Protein AF-A0A257NHR5-F1 (afdb_monomer_lite)

pLDDT: mean 89.94, std 12.74, range [43.88, 97.0]

Structure (mmCIF, N/CA/C/O backbone):
data_AF-A0A257NHR5-F1
#
_entry.id   AF-A0A257NHR5-F1
#
loop_
_atom_site.group_PDB
_atom_site.id
_atom_site.type_symbol
_atom_site.label_atom_id
_atom_site.label_alt_id
_atom_site.label_comp_id
_atom_site.label_asym_id
_atom_site.label_entity_id
_atom_site.label_seq_id
_atom_site.pdbx_PDB_ins_code
_atom_site.Cartn_x
_atom_site.Cartn_y
_atom_site.Cartn_z
_atom_site.occupancy
_atom_site.B_iso_or_equiv
_atom_site.auth_seq_id
_atom_site.auth_comp_id
_atom_site.auth_asym_id
_atom_site.auth_atom_id
_atom_site.pdbx_PDB_model_num
ATOM 1 N N . VAL A 1 1 ? 6.230 -4.484 -8.030 1.00 94.50 1 VAL A N 1
ATOM 2 C CA . VAL A 1 1 ? 5.303 -4.608 -6.892 1.00 94.50 1 VAL A CA 1
ATOM 3 C C . VAL A 1 1 ? 3.936 -4.887 -7.478 1.00 94.50 1 VAL A C 1
ATOM 5 O O . VAL A 1 1 ? 3.592 -4.261 -8.472 1.00 94.50 1 VAL A O 1
ATOM 8 N N . MET A 1 2 ? 3.251 -5.907 -6.977 1.00 94.88 2 MET A N 1
ATOM 9 C CA . MET A 1 2 ? 1.964 -6.347 -7.519 1.00 94.88 2 MET A CA 1
ATOM 10 C C . MET A 1 2 ? 0.877 -6.163 -6.472 1.00 94.88 2 MET A C 1
ATOM 12 O O . MET A 1 2 ? 1.208 -6.076 -5.291 1.00 94.88 2 MET A O 1
ATOM 16 N N . ALA A 1 3 ? -0.377 -6.165 -6.924 1.00 94.50 3 ALA A N 1
ATOM 17 C CA . ALA A 1 3 ? -1.559 -5.977 -6.089 1.00 94.50 3 ALA A CA 1
ATOM 18 C C . ALA A 1 3 ? -1.530 -4.654 -5.301 1.00 94.50 3 ALA A C 1
ATOM 20 O O . ALA A 1 3 ? -1.821 -4.619 -4.110 1.00 94.50 3 ALA A O 1
ATOM 21 N N . CYS A 1 4 ? -1.109 -3.564 -5.952 1.00 95.50 4 CYS A N 1
ATOM 22 C CA . CYS A 1 4 ? -1.182 -2.217 -5.379 1.00 95.50 4 CYS A CA 1
ATOM 23 C C . CYS A 1 4 ? -2.578 -1.627 -5.619 1.00 95.50 4 CYS A C 1
ATOM 25 O O . CYS A 1 4 ? -2.729 -0.612 -6.297 1.00 95.50 4 CYS A O 1
ATOM 27 N N . ASP A 1 5 ? -3.584 -2.334 -5.123 1.00 96.19 5 ASP A N 1
ATOM 28 C CA . ASP A 1 5 ? -4.997 -2.001 -5.241 1.00 96.19 5 ASP A CA 1
ATOM 29 C C . ASP A 1 5 ? -5.483 -1.236 -4.006 1.00 96.19 5 ASP A C 1
ATOM 31 O O . ASP A 1 5 ? -4.873 -1.314 -2.932 1.00 96.19 5 ASP A O 1
ATOM 35 N N . ASP A 1 6 ? -6.591 -0.522 -4.176 1.00 93.81 6 ASP A N 1
ATOM 36 C CA . ASP A 1 6 ? -7.398 -0.001 -3.078 1.00 93.81 6 ASP A CA 1
ATOM 37 C C . ASP A 1 6 ? -7.781 -1.135 -2.111 1.00 93.81 6 ASP A C 1
ATOM 39 O O . ASP A 1 6 ? -7.869 -2.300 -2.508 1.00 93.81 6 ASP A O 1
ATOM 43 N N . GLU A 1 7 ? -7.925 -0.809 -0.827 1.00 94.06 7 GLU A N 1
ATOM 44 C CA . GLU A 1 7 ? -8.158 -1.748 0.290 1.00 94.06 7 GLU A CA 1
ATOM 45 C C . GLU A 1 7 ? -7.047 -2.800 0.550 1.00 94.06 7 GLU A C 1
ATOM 47 O O . GLU A 1 7 ? -7.030 -3.438 1.612 1.00 94.06 7 GLU A O 1
ATOM 52 N N . VAL A 1 8 ? -6.097 -2.995 -0.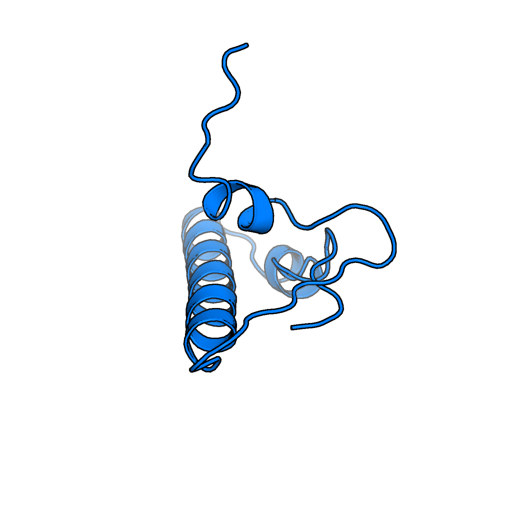376 1.00 94.94 8 VAL A N 1
ATOM 53 C CA . VAL A 1 8 ? -4.936 -3.889 -0.206 1.00 94.94 8 VAL A CA 1
ATOM 54 C C . VAL A 1 8 ? -3.760 -3.134 0.405 1.00 94.94 8 VAL A C 1
ATOM 56 O O . VAL A 1 8 ? -3.163 -3.608 1.374 1.00 94.94 8 VAL A O 1
ATOM 59 N N . ILE A 1 9 ? -3.425 -1.970 -0.155 1.00 93.75 9 ILE A N 1
ATOM 60 C CA . ILE A 1 9 ? -2.449 -1.027 0.398 1.00 93.75 9 ILE A CA 1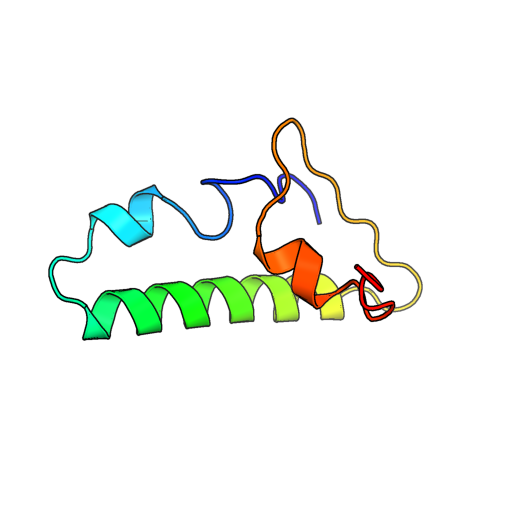
ATOM 61 C C . ILE A 1 9 ? -3.064 0.373 0.262 1.00 93.75 9 ILE A C 1
ATOM 63 O O . ILE A 1 9 ? -3.214 0.829 -0.867 1.00 93.75 9 ILE A O 1
ATOM 67 N N . PRO A 1 10 ? -3.383 1.077 1.356 1.00 95.12 10 PRO A N 1
ATOM 68 C CA . PRO A 1 10 ? -3.319 0.606 2.739 1.00 95.12 10 PRO A CA 1
ATOM 69 C C . PRO A 1 10 ? -4.291 -0.557 2.998 1.00 95.12 10 PRO A C 1
ATOM 71 O O . PRO A 1 10 ? -5.339 -0.668 2.368 1.00 95.12 10 PRO A O 1
ATOM 74 N N . SER A 1 11 ? -3.928 -1.460 3.9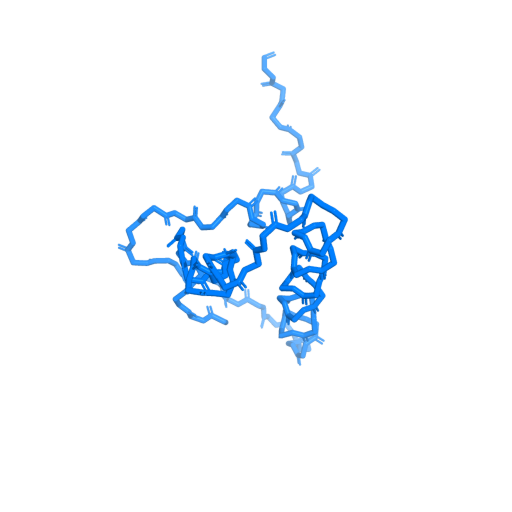12 1.00 95.31 11 SER A N 1
ATOM 75 C CA . SER A 1 11 ? -4.741 -2.644 4.194 1.00 95.31 11 SER A CA 1
ATOM 76 C C . SER A 1 11 ? -6.007 -2.279 4.968 1.00 95.31 11 SER A C 1
ATOM 78 O O . SER A 1 11 ? -5.933 -1.919 6.147 1.00 95.31 11 SER A O 1
ATOM 80 N N . GLN A 1 12 ? -7.170 -2.488 4.350 1.00 95.44 12 GLN A N 1
ATOM 81 C CA . GLN A 1 12 ? -8.474 -2.268 4.980 1.00 95.44 12 GLN A CA 1
ATOM 82 C C . GLN A 1 12 ? -8.625 -3.082 6.271 1.00 95.44 12 GLN A C 1
ATOM 84 O O . GLN A 1 12 ? -9.068 -2.567 7.294 1.00 95.44 12 GLN A O 1
ATOM 89 N N . GLN A 1 13 ? -8.151 -4.332 6.273 1.00 94.69 13 GLN A N 1
ATOM 90 C CA . GLN A 1 13 ? -8.177 -5.178 7.467 1.00 94.69 13 GLN A CA 1
ATOM 91 C C . GLN A 1 13 ? -7.409 -4.551 8.640 1.00 94.69 13 GLN A C 1
ATOM 93 O O . GLN A 1 13 ? -7.835 -4.680 9.783 1.00 94.69 13 GLN A O 1
ATOM 98 N N . ARG A 1 14 ? -6.268 -3.894 8.390 1.00 93.19 14 ARG A N 1
ATOM 99 C CA . ARG A 1 14 ? -5.495 -3.240 9.457 1.00 93.19 14 ARG A CA 1
ATOM 100 C C . ARG A 1 14 ? -6.163 -1.955 9.927 1.00 93.19 14 ARG A C 1
ATOM 102 O O . ARG A 1 14 ? -6.177 -1.712 11.130 1.00 93.19 14 ARG A O 1
ATOM 109 N N . ILE A 1 15 ? -6.748 -1.187 9.013 1.00 93.31 15 ILE A N 1
ATOM 110 C CA . ILE A 1 15 ? -7.521 0.020 9.333 1.00 93.31 15 ILE A CA 1
ATOM 111 C C . ILE A 1 15 ? -8.695 -0.334 10.260 1.00 93.31 15 ILE A C 1
ATOM 113 O O . ILE A 1 15 ? -8.863 0.283 11.305 1.00 93.31 15 ILE A O 1
ATOM 117 N N . GLU A 1 16 ? -9.446 -1.393 9.950 1.00 93.56 16 GLU A N 1
ATOM 118 C CA . GLU A 1 16 ? -10.610 -1.824 10.743 1.00 93.56 16 GLU A CA 1
ATOM 119 C C . GLU A 1 16 ? -10.269 -2.343 12.147 1.00 93.56 16 GLU A C 1
ATOM 121 O O . GLU A 1 16 ? -11.138 -2.397 13.017 1.00 93.56 16 GLU A O 1
ATOM 126 N N . THR A 1 17 ? -9.017 -2.745 12.391 1.00 92.69 17 THR A N 1
ATOM 127 C CA . THR A 1 17 ? -8.587 -3.201 13.726 1.00 92.69 17 THR A CA 1
ATOM 128 C C . THR A 1 17 ? -8.323 -2.062 14.704 1.00 92.69 17 THR A C 1
ATOM 130 O O . THR A 1 17 ? -8.149 -2.318 15.896 1.00 92.69 17 THR A O 1
ATOM 133 N N . VAL A 1 18 ? -8.295 -0.824 14.216 1.00 93.25 18 VAL A N 1
ATOM 134 C CA . VAL A 1 18 ? -7.976 0.363 14.999 1.00 93.25 18 VAL A CA 1
ATOM 135 C C . VAL A 1 18 ? -9.252 1.126 15.349 1.00 93.25 18 VAL A C 1
ATOM 137 O O . VAL A 1 18 ? -10.137 1.291 14.514 1.00 93.25 18 VAL A O 1
ATOM 140 N N . THR A 1 19 ? -9.354 1.596 16.594 1.00 88.12 19 THR A N 1
ATOM 141 C CA . THR A 1 19 ? -10.537 2.323 17.089 1.00 88.12 19 THR A CA 1
ATOM 142 C C . THR A 1 19 ? -10.322 3.820 17.267 1.00 88.12 19 THR A C 1
ATOM 144 O O . THR A 1 19 ? -11.306 4.552 17.364 1.00 88.12 19 THR A O 1
ATOM 147 N N . ASP A 1 20 ? -9.066 4.268 17.311 1.00 91.25 20 ASP A N 1
ATOM 148 C CA . ASP A 1 20 ? -8.698 5.631 17.682 1.00 91.25 20 ASP A CA 1
ATOM 149 C C . ASP A 1 20 ? -7.965 6.319 16.518 1.00 91.25 20 ASP A C 1
ATOM 151 O O . ASP A 1 20 ? -7.083 5.735 15.890 1.00 91.25 20 ASP A O 1
ATOM 155 N N . ASP A 1 21 ? -8.294 7.586 16.249 1.00 86.50 21 ASP A N 1
ATOM 156 C CA . ASP A 1 21 ? -7.788 8.326 15.078 1.00 86.50 21 ASP A CA 1
ATOM 157 C C . ASP A 1 21 ? -6.256 8.465 15.041 1.00 86.50 21 ASP A C 1
ATOM 159 O O . ASP A 1 21 ? -5.658 8.504 13.968 1.00 86.50 21 ASP A O 1
ATOM 163 N N . ALA A 1 22 ? -5.605 8.530 16.208 1.00 87.69 22 ALA A N 1
ATOM 164 C CA . ALA A 1 22 ? -4.146 8.610 16.292 1.00 87.69 22 ALA A CA 1
ATOM 165 C C 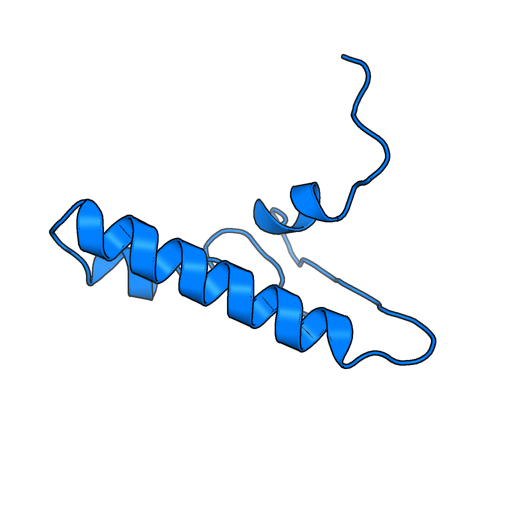. ALA A 1 22 ? -3.473 7.324 15.787 1.00 87.69 22 ALA A C 1
ATOM 167 O O . ALA A 1 22 ? -2.497 7.381 15.044 1.00 87.69 22 ALA A O 1
ATOM 168 N N . ASP A 1 23 ? -4.038 6.172 16.141 1.00 91.19 23 ASP A N 1
ATOM 169 C CA . ASP A 1 23 ? -3.534 4.871 15.710 1.00 91.19 23 ASP A CA 1
ATOM 170 C C . ASP A 1 23 ? -3.847 4.622 14.218 1.00 91.19 23 ASP A C 1
ATOM 172 O O . ASP A 1 23 ? -3.134 3.868 13.551 1.00 91.19 23 ASP A O 1
ATOM 176 N N . LEU A 1 24 ? -4.900 5.253 13.672 1.00 93.44 24 LEU A N 1
ATOM 177 C CA . LEU A 1 24 ? -5.242 5.161 12.247 1.00 93.44 24 LEU A CA 1
ATOM 178 C C . LEU A 1 24 ? -4.160 5.801 11.378 1.00 93.44 24 LEU A C 1
ATOM 180 O O . LEU A 1 24 ? -3.706 5.174 10.419 1.00 93.44 24 LEU A O 1
ATOM 184 N N . GLU A 1 25 ? -3.720 7.007 11.739 1.00 93.50 25 GLU A N 1
ATOM 185 C CA . GLU A 1 25 ? -2.630 7.702 11.048 1.00 93.50 25 GLU A CA 1
ATOM 186 C C . GLU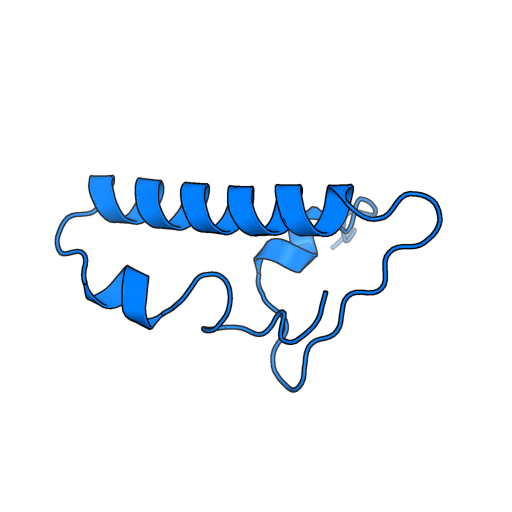 A 1 25 ? -1.337 6.873 11.089 1.00 93.50 25 GLU A C 1
ATOM 188 O O . GLU A 1 25 ? -0.680 6.684 10.066 1.00 93.50 25 GLU A O 1
ATOM 193 N N . ASP A 1 26 ? -1.012 6.284 12.243 1.00 94.38 26 ASP A N 1
ATOM 194 C CA . ASP A 1 26 ? 0.178 5.444 12.401 1.00 94.38 26 ASP A CA 1
ATOM 195 C C . ASP A 1 26 ? 0.136 4.188 11.509 1.00 94.38 26 ASP A C 1
ATOM 197 O O . ASP A 1 26 ? 1.154 3.790 10.921 1.00 94.38 26 ASP A O 1
ATOM 201 N N . VAL A 1 27 ? -1.032 3.545 11.372 1.00 95.38 27 VAL A N 1
ATOM 202 C CA . VAL A 1 27 ? -1.219 2.420 10.440 1.00 95.38 27 VAL A CA 1
ATOM 203 C C . VAL A 1 27 ? -1.033 2.877 8.999 1.00 95.38 27 VAL A C 1
ATOM 205 O O . VAL A 1 27 ? -0.306 2.214 8.251 1.00 95.38 27 VAL A O 1
ATOM 208 N N . TYR A 1 28 ? -1.640 4.002 8.631 1.00 94.94 28 TYR A N 1
ATOM 209 C CA . TYR A 1 28 ? -1.531 4.604 7.306 1.00 94.94 28 TYR A CA 1
ATOM 210 C C . TYR A 1 28 ? -0.078 4.905 6.929 1.00 94.94 28 TYR A C 1
ATOM 212 O O . TYR A 1 28 ? 0.406 4.448 5.890 1.00 94.94 28 TYR A O 1
ATOM 220 N N . GLU A 1 29 ? 0.655 5.590 7.802 1.00 95.44 29 GLU A N 1
ATOM 221 C CA . GLU A 1 29 ? 2.059 5.931 7.584 1.00 95.44 29 GLU A CA 1
ATOM 222 C C . GLU A 1 29 ? 2.949 4.687 7.532 1.00 95.44 29 GLU A C 1
ATOM 224 O O . GLU A 1 29 ? 3.873 4.597 6.716 1.00 95.44 29 GLU A O 1
ATOM 229 N N . THR A 1 30 ? 2.639 3.669 8.336 1.00 95.88 30 THR A N 1
ATOM 230 C CA . THR A 1 30 ? 3.337 2.382 8.267 1.00 95.88 30 THR A CA 1
ATOM 231 C C . THR A 1 30 ? 3.116 1.692 6.918 1.00 95.88 30 THR A C 1
ATOM 233 O O . THR A 1 30 ? 4.075 1.201 6.322 1.00 95.88 30 THR A O 1
ATOM 236 N N . GLU A 1 31 ? 1.880 1.641 6.415 1.00 96.88 31 GLU A N 1
ATOM 237 C CA . GLU A 1 31 ? 1.563 1.074 5.095 1.00 96.88 31 GLU A CA 1
ATOM 238 C C . GLU A 1 31 ? 2.254 1.848 3.964 1.00 96.88 31 GLU A C 1
ATOM 240 O O . GLU A 1 31 ? 2.893 1.252 3.088 1.00 96.88 31 GLU A O 1
ATOM 245 N N . ARG A 1 32 ? 2.228 3.185 4.025 1.00 95.88 32 ARG A N 1
ATOM 246 C CA . ARG A 1 32 ? 2.941 4.053 3.078 1.00 95.88 32 ARG A CA 1
ATOM 247 C C . ARG A 1 32 ? 4.442 3.762 3.092 1.00 95.88 32 ARG A C 1
ATOM 249 O O . ARG A 1 32 ? 5.074 3.620 2.039 1.00 95.88 32 ARG A O 1
ATOM 256 N N . HIS A 1 33 ? 5.023 3.595 4.280 1.00 96.25 33 HIS A N 1
ATOM 257 C CA . HIS A 1 33 ? 6.430 3.241 4.433 1.00 96.25 33 HIS A CA 1
ATOM 258 C C . HIS A 1 33 ? 6.758 1.859 3.844 1.00 96.25 33 HIS A C 1
ATOM 260 O O . HIS A 1 33 ? 7.801 1.695 3.201 1.00 96.25 33 HIS A O 1
ATOM 266 N N . LEU A 1 34 ? 5.877 0.865 4.005 1.00 95.88 34 LEU A N 1
ATOM 267 C CA . LEU A 1 34 ? 6.053 -0.458 3.397 1.00 95.88 34 LEU A CA 1
ATOM 268 C C . LEU A 1 34 ? 6.094 -0.374 1.867 1.00 95.88 34 LEU A C 1
ATOM 270 O O . LEU A 1 34 ? 6.987 -0.969 1.249 1.00 95.88 34 LEU A O 1
ATOM 274 N N . LEU A 1 35 ? 5.198 0.410 1.259 1.00 95.69 35 LEU A N 1
ATOM 275 C CA . LEU A 1 35 ? 5.215 0.643 -0.185 1.00 95.69 35 LEU A CA 1
ATOM 276 C C . LEU A 1 35 ? 6.517 1.327 -0.627 1.00 95.69 35 LEU A C 1
ATOM 278 O O . LEU A 1 35 ? 7.150 0.879 -1.585 1.00 95.69 35 LEU A O 1
ATOM 282 N N . TYR A 1 36 ? 6.974 2.352 0.099 1.00 95.12 36 TYR A N 1
ATOM 283 C CA . TYR A 1 36 ? 8.256 3.012 -0.170 1.00 95.12 36 TYR A CA 1
ATOM 284 C C . TYR A 1 36 ? 9.430 2.022 -0.156 1.00 95.12 36 TYR A C 1
ATOM 286 O O . TYR A 1 36 ? 10.249 1.993 -1.085 1.00 95.12 36 TYR A O 1
ATOM 294 N N . VAL A 1 37 ? 9.518 1.170 0.870 1.00 97.00 37 VAL A N 1
ATOM 295 C CA . VAL A 1 37 ? 10.582 0.163 0.964 1.00 97.00 37 VAL A CA 1
ATOM 296 C C . VAL A 1 37 ? 10.511 -0.793 -0.222 1.00 97.00 37 VAL A C 1
ATOM 298 O O . VAL A 1 37 ? 11.539 -1.027 -0.862 1.00 97.00 37 VAL A O 1
ATOM 301 N N . ALA A 1 38 ? 9.321 -1.304 -0.551 1.00 95.69 38 ALA A N 1
ATOM 302 C CA . ALA A 1 38 ? 9.115 -2.222 -1.668 1.00 95.69 38 ALA A CA 1
ATOM 303 C C . ALA A 1 38 ? 9.529 -1.598 -3.012 1.00 95.69 38 ALA A C 1
ATOM 305 O O . ALA A 1 38 ? 10.281 -2.212 -3.776 1.00 95.69 38 ALA A O 1
ATOM 306 N N . CYS A 1 39 ? 9.105 -0.362 -3.277 1.00 94.44 39 CYS A N 1
ATOM 307 C CA . CYS A 1 39 ? 9.426 0.371 -4.499 1.00 94.44 39 CYS A CA 1
ATOM 308 C C . CYS A 1 39 ? 10.928 0.669 -4.621 1.00 94.44 39 CYS A C 1
ATOM 310 O O . CYS A 1 39 ? 11.516 0.467 -5.684 1.00 94.44 39 CYS A O 1
ATOM 312 N N . THR A 1 40 ? 11.592 1.050 -3.526 1.00 94.50 40 THR A N 1
ATOM 313 C CA . THR A 1 40 ? 13.037 1.354 -3.519 1.00 94.50 40 THR A CA 1
ATOM 314 C C . THR A 1 40 ? 13.943 0.119 -3.506 1.00 94.50 40 THR A C 1
ATOM 316 O O . THR A 1 40 ? 15.167 0.252 -3.561 1.00 94.50 40 THR A O 1
ATOM 319 N N . ARG A 1 41 ? 13.395 -1.107 -3.444 1.00 96.44 41 ARG A N 1
ATOM 320 C CA . ARG A 1 41 ? 14.195 -2.327 -3.681 1.00 96.44 41 ARG A CA 1
ATOM 321 C C . ARG A 1 41 ? 14.591 -2.490 -5.149 1.00 96.44 41 ARG A C 1
ATOM 323 O O . ARG A 1 41 ? 15.595 -3.148 -5.432 1.00 96.44 41 ARG A O 1
ATOM 330 N N . ALA A 1 42 ? 13.829 -1.918 -6.079 1.00 95.69 42 ALA A N 1
ATOM 331 C CA . ALA A 1 42 ? 14.141 -1.974 -7.499 1.00 95.69 42 ALA A CA 1
ATOM 332 C C . ALA A 1 42 ? 15.362 -1.095 -7.825 1.00 95.69 42 ALA A C 1
ATOM 334 O O . ALA A 1 42 ? 15.373 0.095 -7.531 1.00 95.69 42 ALA A O 1
ATOM 335 N N . ARG A 1 43 ? 16.400 -1.676 -8.444 1.00 95.44 43 ARG A N 1
ATOM 336 C CA . ARG A 1 43 ? 17.644 -0.947 -8.772 1.00 95.44 43 ARG A CA 1
ATOM 337 C C . ARG A 1 43 ? 17.602 -0.210 -10.110 1.00 95.44 43 ARG A C 1
ATOM 339 O O . ARG A 1 43 ? 18.136 0.884 -10.209 1.00 95.44 43 ARG A O 1
ATOM 346 N N . ASN A 1 44 ? 17.014 -0.838 -11.130 1.00 95.75 44 ASN A N 1
ATOM 347 C CA . ASN A 1 44 ? 17.064 -0.342 -12.511 1.00 95.75 44 ASN A CA 1
ATOM 348 C C . ASN A 1 44 ? 15.680 0.066 -13.020 1.00 95.75 44 ASN A C 1
ATOM 350 O O . ASN A 1 44 ? 15.509 1.158 -13.549 1.00 95.75 44 ASN A O 1
ATOM 354 N N . HIS A 1 45 ? 14.692 -0.818 -12.856 1.00 94.69 45 HIS A N 1
ATOM 355 C CA . HIS A 1 45 ? 13.324 -0.602 -13.312 1.00 94.69 45 HIS A CA 1
ATOM 356 C C . HIS A 1 45 ? 12.345 -1.042 -12.232 1.00 94.69 45 HIS A C 1
ATOM 358 O O . HIS A 1 45 ? 12.501 -2.119 -11.654 1.00 94.69 45 HIS A O 1
ATOM 364 N N . LEU A 1 46 ? 11.334 -0.212 -11.999 1.00 94.56 46 LEU A N 1
ATOM 365 C CA . LEU A 1 46 ? 10.225 -0.482 -11.101 1.00 94.56 46 LEU A CA 1
ATOM 366 C C . LEU A 1 46 ? 8.960 -0.668 -11.941 1.00 94.56 46 LEU A C 1
ATOM 368 O O . LEU A 1 46 ? 8.623 0.191 -12.750 1.00 94.56 46 LEU A O 1
ATOM 372 N N . LEU A 1 47 ? 8.278 -1.796 -11.748 1.00 95.19 47 LEU A N 1
ATOM 373 C CA . LEU A 1 47 ? 6.946 -2.054 -12.289 1.00 95.19 47 LEU A CA 1
ATOM 374 C C . LEU A 1 47 ? 5.970 -2.141 -11.117 1.00 95.19 47 LEU A C 1
ATOM 376 O O . LEU A 1 47 ? 6.224 -2.904 -10.182 1.00 95.19 47 LEU A O 1
ATOM 380 N N . ILE A 1 48 ? 4.883 -1.379 -11.176 1.00 94.88 48 ILE A N 1
ATOM 381 C CA . ILE A 1 48 ? 3.778 -1.401 -10.214 1.00 94.88 48 ILE A CA 1
ATOM 382 C C . ILE A 1 48 ? 2.513 -1.789 -10.978 1.00 94.88 48 ILE A C 1
ATOM 384 O O . ILE A 1 48 ? 2.311 -1.317 -12.096 1.00 94.88 48 ILE A O 1
ATOM 388 N N . THR A 1 49 ? 1.700 -2.674 -10.408 1.00 95.12 49 THR A N 1
ATOM 389 C CA . THR A 1 49 ? 0.452 -3.139 -11.027 1.00 95.12 49 THR A CA 1
ATOM 390 C C . THR A 1 49 ? -0.674 -3.187 -10.004 1.00 95.12 49 THR A C 1
ATOM 392 O O . THR A 1 49 ? -0.463 -3.700 -8.901 1.00 95.12 49 THR A O 1
ATOM 395 N N . SER A 1 50 ? -1.859 -2.757 -10.421 1.00 94.88 50 SER A N 1
ATOM 396 C CA . SER A 1 50 ? -3.148 -2.980 -9.763 1.00 94.88 50 SER A CA 1
ATOM 397 C C . SER A 1 50 ? -4.022 -3.876 -10.654 1.00 94.88 50 SER A C 1
ATOM 399 O O . SER A 1 50 ? -3.827 -3.924 -11.874 1.00 94.88 50 SER A O 1
ATOM 401 N N . GLY A 1 51 ? -4.916 -4.649 -10.047 1.00 93.56 51 GLY A N 1
ATOM 40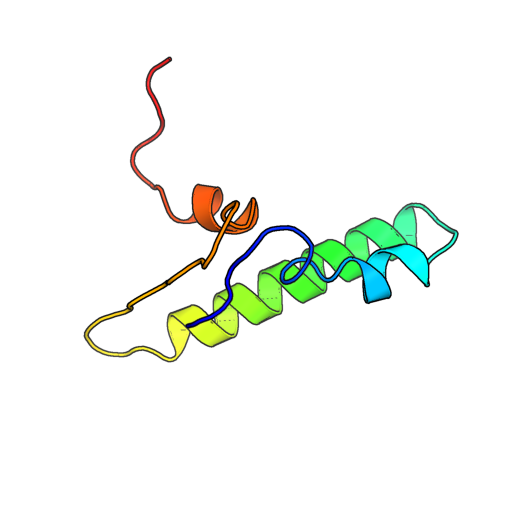2 C CA . GLY A 1 51 ? -5.920 -5.462 -10.727 1.00 93.56 51 GLY A CA 1
ATOM 403 C C . GLY A 1 51 ? -7.242 -4.732 -10.982 1.00 93.56 51 GLY A C 1
ATOM 404 O O . GLY A 1 51 ? -7.846 -4.968 -12.028 1.00 93.56 51 GLY A O 1
ATOM 405 N N . ASP A 1 52 ? -7.673 -3.865 -10.065 1.00 92.06 52 ASP A N 1
ATOM 406 C CA . ASP A 1 52 ? -8.928 -3.108 -10.156 1.00 92.06 52 ASP A CA 1
ATOM 407 C C . ASP A 1 52 ? -8.669 -1.610 -9.907 1.00 92.06 52 ASP A C 1
ATOM 409 O O . ASP A 1 52 ? -7.956 -0.971 -10.691 1.00 92.06 52 ASP A O 1
ATOM 413 N N . ILE A 1 53 ? -9.198 -1.048 -8.816 1.00 94.69 53 ILE A N 1
ATOM 414 C CA . ILE A 1 53 ? -8.972 0.343 -8.421 1.00 94.69 53 ILE A CA 1
ATOM 415 C C . ILE A 1 53 ? -7.545 0.467 -7.862 1.00 94.69 53 ILE A C 1
ATOM 417 O O . ILE A 1 53 ? -7.209 -0.234 -6.910 1.00 94.69 53 ILE A O 1
ATOM 421 N N . PRO A 1 54 ? -6.678 1.325 -8.433 1.00 94.94 54 PRO A N 1
ATOM 422 C CA . PRO A 1 54 ? -5.333 1.529 -7.908 1.00 94.94 54 PRO A CA 1
ATOM 423 C C . PRO A 1 54 ? -5.353 2.140 -6.504 1.00 94.94 54 PRO A C 1
ATOM 425 O O . PRO A 1 54 ? -6.171 3.009 -6.214 1.00 94.94 54 PRO A O 1
ATOM 428 N N . SER A 1 55 ? -4.395 1.731 -5.675 1.00 95.75 55 SER A N 1
ATOM 429 C CA . SER A 1 55 ? -4.127 2.333 -4.367 1.00 95.75 55 SER A CA 1
ATOM 430 C C . SER A 1 55 ? -3.896 3.844 -4.460 1.00 95.75 55 SER A C 1
ATOM 432 O O . SER A 1 55 ? -3.145 4.310 -5.323 1.00 95.75 55 SER A O 1
ATOM 434 N N . GLU A 1 56 ? -4.435 4.592 -3.497 1.00 93.56 56 GLU A N 1
ATOM 435 C CA . GLU A 1 56 ? -4.206 6.036 -3.356 1.00 93.56 56 GLU A CA 1
ATOM 436 C C . GLU A 1 56 ? -2.718 6.404 -3.202 1.00 93.56 56 GLU A C 1
ATOM 438 O O . GLU A 1 56 ? -2.282 7.458 -3.658 1.00 93.56 56 GLU A O 1
ATOM 443 N N . PHE A 1 57 ? -1.886 5.517 -2.645 1.00 94.44 57 PHE A N 1
ATOM 444 C CA . PHE A 1 57 ? -0.451 5.784 -2.487 1.00 94.44 57 PHE A CA 1
ATOM 445 C C . PHE A 1 57 ? 0.318 5.777 -3.814 1.00 94.44 57 PHE A C 1
ATOM 447 O O . PHE A 1 57 ? 1.472 6.207 -3.865 1.00 94.44 57 PHE A O 1
ATOM 454 N N . ILE A 1 58 ? -0.279 5.282 -4.903 1.00 91.81 58 ILE A N 1
ATOM 455 C CA . ILE A 1 58 ? 0.339 5.355 -6.232 1.00 91.81 58 ILE A CA 1
ATOM 456 C C . ILE A 1 58 ? 0.382 6.805 -6.725 1.00 91.81 58 ILE A C 1
ATOM 458 O O . ILE A 1 58 ? 1.329 7.172 -7.428 1.00 91.81 58 ILE A O 1
ATOM 462 N N . ASP A 1 59 ? -0.584 7.639 -6.335 1.00 89.38 59 ASP A N 1
ATOM 463 C CA . ASP A 1 59 ? -0.642 9.035 -6.771 1.00 89.38 59 ASP A CA 1
ATOM 464 C C . ASP A 1 59 ? 0.550 9.855 -6.267 1.00 89.38 59 ASP A C 1
ATOM 466 O O . ASP A 1 59 ? 1.037 10.730 -6.984 1.00 89.38 59 ASP A O 1
ATOM 470 N N . ASP A 1 60 ? 1.126 9.496 -5.118 1.00 88.81 60 ASP A N 1
ATOM 471 C CA . ASP A 1 60 ? 2.353 10.109 -4.598 1.00 88.81 60 ASP A CA 1
ATOM 472 C C . ASP A 1 60 ? 3.558 9.942 -5.538 1.00 88.81 60 ASP A C 1
ATOM 474 O O . ASP A 1 60 ? 4.488 10.754 -5.541 1.00 88.81 60 ASP A O 1
ATOM 478 N N . LEU A 1 61 ? 3.576 8.868 -6.337 1.00 86.00 61 LEU A N 1
ATOM 479 C CA . LEU A 1 61 ? 4.662 8.572 -7.275 1.00 86.00 61 LEU A CA 1
ATOM 480 C C . LEU A 1 61 ? 4.530 9.370 -8.578 1.00 86.00 61 LEU A C 1
ATOM 482 O O . LEU A 1 61 ? 5.493 9.471 -9.349 1.00 86.00 61 LEU A O 1
ATOM 486 N N . ASN A 1 62 ? 3.362 9.961 -8.830 1.00 81.25 62 ASN A N 1
ATOM 487 C CA . ASN A 1 62 ? 3.109 10.785 -9.999 1.00 81.25 62 ASN A CA 1
ATOM 488 C C . ASN A 1 62 ? 3.661 12.204 -9.776 1.00 81.25 62 ASN A C 1
ATOM 490 O O . ASN A 1 62 ? 2.942 13.164 -9.532 1.00 81.25 62 ASN A O 1
ATOM 494 N N . VAL A 1 63 ? 4.980 12.361 -9.946 1.00 63.22 63 VAL A N 1
ATOM 495 C CA . VAL A 1 63 ? 5.698 13.656 -9.836 1.00 63.22 63 VAL A CA 1
ATOM 496 C C . VAL A 1 63 ? 5.255 14.678 -10.902 1.00 63.22 63 VAL A C 1
ATOM 498 O O . VAL A 1 63 ? 5.560 15.868 -10.816 1.00 63.22 63 VAL A O 1
ATOM 501 N N . ARG A 1 64 ? 4.503 14.248 -11.922 1.00 57.41 64 ARG A N 1
ATOM 502 C CA . ARG A 1 64 ? 3.765 15.165 -12.793 1.00 57.41 64 ARG A CA 1
ATOM 503 C C . ARG A 1 64 ? 2.431 15.462 -12.132 1.00 57.41 64 ARG A C 1
ATOM 505 O O . ARG A 1 64 ? 1.471 14.731 -12.349 1.00 57.41 64 ARG A O 1
ATOM 512 N N . GLY A 1 65 ? 2.403 16.531 -11.337 1.00 46.56 65 GLY A N 1
ATOM 513 C CA . GLY A 1 65 ? 1.159 17.089 -10.829 1.00 46.56 65 GLY A CA 1
ATOM 514 C C . GLY A 1 65 ? 0.138 17.175 -11.959 1.00 46.56 65 GLY A C 1
ATOM 515 O O . GLY A 1 65 ? 0.443 17.684 -13.040 1.00 46.56 65 GLY A O 1
ATOM 516 N N . TYR A 1 66 ? -1.052 16.634 -11.723 1.00 46.12 66 TYR A N 1
ATOM 517 C CA . TYR A 1 66 ? -2.212 16.986 -12.520 1.00 46.12 66 TYR A CA 1
ATOM 518 C C . TYR A 1 66 ? -2.380 18.507 -12.398 1.00 46.12 66 TYR A C 1
ATOM 520 O O . TYR A 1 66 ? -2.844 19.006 -11.373 1.00 46.12 66 TYR A O 1
ATOM 528 N N . GLU A 1 67 ? -1.972 19.252 -13.429 1.00 46.12 67 GLU A N 1
ATOM 529 C CA . GLU A 1 67 ? -2.637 20.513 -13.742 1.00 46.12 67 GLU A CA 1
ATOM 530 C C . GLU A 1 67 ? -4.111 20.154 -13.941 1.00 46.12 67 GLU A C 1
ATOM 532 O O . GLU A 1 67 ? -4.485 19.490 -14.910 1.00 46.12 67 GLU A O 1
ATOM 537 N N . LYS A 1 68 ? -4.909 20.490 -12.929 1.00 43.88 68 LYS A N 1
ATOM 538 C CA . LYS A 1 68 ? -6.362 20.550 -13.025 1.00 43.88 68 LYS A CA 1
ATOM 539 C C . LYS A 1 68 ? -6.769 21.697 -13.939 1.00 43.88 68 LYS A C 1
ATOM 541 O O . LYS A 1 68 ? -6.139 22.773 -13.829 1.00 43.88 68 LYS A O 1
#

Sequence (68 aa):
VMACDDEVIPSQQRIETVTDDADLEDVYETERHLLYVACTRARNHLLITSGDIPSEFIDDLNVRGYEK

Foldseek 3Di:
DEAQAPCVQVPVVCLVVDDDPVVNVVSNVVSLVVVVVVQVVDDPDGDYDHDPHGHPSVVVVPPPDPPD

Secondary structure (DSSP, 8-state):
----BTTTTTTHHHHHT--SHHHHHHHHHHHHHHHHHHHHT-SS------SSSBPGGGGGG--S----

Radius of gyration: 13.17 Å; chains: 1; bounding box: 28×27×31 Å